Protein AF-A0A822DDL4-F1 (afdb_monomer_lite)

Foldseek 3Di:
DPPPQFDWDWDAAPVGDIATQDGDPVCNVVSVVVCVVCLVVLLVCLLLQNDDPPPDDDDDPVCVVVCVRNRVVSVVLSVDPRSNVVVCVVVVLSVLSPWDFPVVLVVVQVVVCVVPVPDDPCVVVVVVDDPVNVVVVVVSVVSDDADPPRTGGHPVSVVSD

pLDDT: mean 70.26, std 15.46, range [34.09, 91.69]

Secondary structure (DSSP, 8-state):
--------EEEE-TTS-EEEEESSHHHHHHHHHHHHHHHHHHHHHHHTTS----------HHHHHHHHHHSHHHHHHHH-HHHHHHHHHH-GGGGGGSPEEHHHHHHHHHHHHHH-TT--TTHHHHTTS-HHHHHHHHHHHHHSPPPPTTEE--HHHHTT-

Sequence (161 aa):
TCTTSNIVYAMTCPCGDYDYVDSTPETLANAMAYHREHGNRIIHEILTGGVLIQSLTLDSIEQKITIANKMRLYEHSGQCPAALRTFLDCNPQYWCFVPLRSDEASTDNVSYFNGNPNGDPELVCMMAMNAADIDRVATWLSFVPPPPDGYLFSYRQKRKQ

Structure (mmCIF, N/CA/C/O backbone):
data_AF-A0A822DDL4-F1
#
_entry.id   AF-A0A822DDL4-F1
#
loop_
_atom_site.group_PDB
_atom_site.id
_atom_site.type_symbol
_atom_site.label_atom_id
_atom_site.label_alt_id
_atom_site.label_comp_id
_atom_site.label_asym_id
_atom_site.label_entity_id
_atom_site.label_seq_id
_atom_site.pdbx_PDB_ins_code
_atom_site.Cartn_x
_atom_site.Cartn_y
_atom_site.Cartn_z
_atom_site.occupancy
_atom_site.B_iso_or_equiv
_atom_site.auth_seq_id
_atom_site.auth_comp_id
_atom_site.auth_asym_id
_atom_site.auth_atom_id
_atom_site.pdbx_PDB_model_num
ATOM 1 N N . THR A 1 1 ? -33.871 -4.179 31.801 1.00 43.66 1 THR A N 1
ATOM 2 C CA . THR A 1 1 ? -32.999 -3.442 30.863 1.00 43.66 1 THR A CA 1
ATOM 3 C C . THR A 1 1 ? -31.653 -4.132 30.852 1.00 43.66 1 THR A C 1
ATOM 5 O O . THR A 1 1 ? -31.067 -4.300 31.910 1.00 43.66 1 THR A O 1
ATOM 8 N N . CYS A 1 2 ? -31.216 -4.651 29.703 1.00 40.47 2 CYS A N 1
ATOM 9 C CA . CYS A 1 2 ? -29.904 -5.289 29.596 1.00 40.47 2 CYS A CA 1
ATOM 10 C C . CYS A 1 2 ? -28.852 -4.173 29.566 1.00 40.47 2 CYS A C 1
ATOM 12 O O . CYS A 1 2 ? -28.689 -3.500 28.554 1.00 40.47 2 CYS A O 1
ATOM 14 N N . THR A 1 3 ? -28.216 -3.904 30.703 1.00 48.06 3 THR A N 1
ATOM 15 C CA . THR A 1 3 ? -27.022 -3.061 30.779 1.00 48.06 3 THR A CA 1
ATOM 16 C C . THR A 1 3 ? -25.861 -3.865 30.208 1.00 48.06 3 THR A C 1
ATOM 18 O O . THR A 1 3 ? -25.204 -4.619 30.923 1.00 48.06 3 THR A O 1
ATOM 21 N N . THR A 1 4 ? -25.646 -3.778 28.897 1.00 54.22 4 THR A N 1
ATOM 22 C CA . THR A 1 4 ? -24.443 -4.304 28.241 1.00 54.22 4 THR A CA 1
ATOM 23 C C . THR A 1 4 ? -23.265 -3.400 28.588 1.00 54.22 4 THR A C 1
ATOM 25 O O . THR A 1 4 ? -22.861 -2.554 27.799 1.00 54.22 4 THR A O 1
ATOM 28 N N . SER A 1 5 ? -22.741 -3.551 29.804 1.00 54.00 5 SER A N 1
ATOM 29 C CA . SER A 1 5 ? -21.657 -2.726 30.351 1.00 54.00 5 SER A CA 1
ATOM 30 C C . SER A 1 5 ? -20.274 -3.038 29.764 1.00 54.00 5 SER A C 1
ATOM 32 O O . SER A 1 5 ? -19.308 -2.409 30.166 1.00 54.00 5 SER A O 1
ATOM 34 N N . ASN A 1 6 ? -20.163 -4.002 28.842 1.00 61.06 6 ASN A N 1
ATOM 35 C CA . ASN A 1 6 ? -18.884 -4.544 28.371 1.00 61.06 6 ASN A CA 1
ATOM 36 C C . ASN A 1 6 ? -18.888 -4.761 26.845 1.00 61.06 6 ASN A C 1
ATOM 38 O O . ASN A 1 6 ? -18.689 -5.882 26.376 1.00 61.06 6 ASN A O 1
ATOM 42 N N . ILE A 1 7 ? -19.182 -3.725 26.056 1.00 68.81 7 ILE A N 1
ATOM 43 C CA . ILE A 1 7 ? -19.022 -3.808 24.596 1.00 68.81 7 ILE A CA 1
ATOM 44 C C . ILE A 1 7 ? -17.556 -3.527 24.273 1.00 68.81 7 ILE A C 1
ATOM 46 O O . ILE A 1 7 ? -17.085 -2.411 24.457 1.00 68.81 7 ILE A O 1
ATOM 50 N N . VAL A 1 8 ? -16.842 -4.540 23.787 1.00 72.81 8 VAL A N 1
ATOM 51 C CA . VAL A 1 8 ? -15.478 -4.382 23.276 1.00 72.81 8 VAL A CA 1
ATOM 52 C C . VAL A 1 8 ? -15.551 -4.131 21.776 1.00 72.81 8 VAL A C 1
ATOM 54 O O . VAL A 1 8 ? -16.102 -4.940 21.030 1.00 72.81 8 VAL A O 1
ATOM 57 N N . TYR A 1 9 ? -14.987 -3.013 21.336 1.00 77.12 9 TYR A N 1
ATOM 58 C CA . TYR A 1 9 ? -14.835 -2.676 19.931 1.00 77.12 9 TYR A CA 1
ATOM 59 C C . TYR A 1 9 ? -13.471 -3.155 19.447 1.00 77.12 9 TYR A C 1
ATOM 61 O O . TYR A 1 9 ? -12.432 -2.775 19.992 1.00 77.12 9 TYR A O 1
ATOM 69 N N . ALA A 1 10 ? -13.482 -3.976 18.404 1.00 81.75 10 ALA A N 1
ATOM 70 C CA . ALA A 1 10 ? -12.288 -4.420 17.708 1.00 81.75 10 ALA A CA 1
ATOM 71 C C . ALA A 1 10 ? -12.375 -4.013 16.237 1.00 81.75 10 ALA A C 1
ATOM 73 O O . ALA A 1 10 ? -13.453 -4.030 15.639 1.00 81.75 10 ALA A O 1
ATOM 74 N N . MET A 1 11 ? -11.234 -3.659 15.658 1.00 82.94 11 MET A N 1
ATOM 75 C CA . MET A 1 11 ? -11.089 -3.570 14.212 1.00 82.94 11 MET A CA 1
ATOM 76 C C . MET A 1 11 ? -10.558 -4.888 13.687 1.00 82.94 11 MET A C 1
ATOM 78 O O . MET A 1 11 ? -9.756 -5.544 14.344 1.00 82.94 11 MET A O 1
ATOM 82 N N . THR A 1 12 ? -10.992 -5.249 12.488 1.00 85.88 12 THR A N 1
ATOM 83 C CA . THR A 1 12 ? -10.635 -6.514 11.854 1.00 85.88 12 THR A CA 1
ATOM 84 C C . THR A 1 12 ? -9.973 -6.260 10.511 1.00 85.88 12 THR A C 1
ATOM 86 O O . THR A 1 12 ? -10.483 -5.505 9.682 1.00 85.88 12 THR A O 1
ATOM 89 N N . CYS A 1 13 ? -8.863 -6.938 10.279 1.00 86.06 13 CYS A N 1
ATOM 90 C CA . CYS A 1 13 ? -8.266 -7.114 8.973 1.00 86.06 13 CYS A CA 1
ATOM 91 C C . CYS A 1 13 ? -9.134 -8.082 8.141 1.00 86.06 13 CYS A C 1
ATOM 93 O O . CYS A 1 13 ? -9.662 -9.049 8.694 1.00 86.06 13 CYS A O 1
ATOM 95 N N . PRO A 1 14 ? -9.255 -7.904 6.811 1.00 86.81 14 PRO A N 1
ATOM 96 C CA . PRO A 1 14 ? -9.962 -8.851 5.944 1.00 86.81 14 PRO A CA 1
ATOM 97 C C . PRO A 1 14 ? -9.473 -10.310 6.014 1.00 86.81 14 PRO A C 1
ATOM 99 O O . PRO A 1 14 ? -10.212 -11.207 5.622 1.00 86.81 14 PRO A O 1
ATOM 102 N N . CYS A 1 15 ? -8.253 -10.573 6.499 1.00 83.88 15 CYS A N 1
ATOM 103 C CA . CYS A 1 15 ? -7.760 -11.940 6.715 1.00 83.88 15 CYS A CA 1
ATOM 104 C C . CYS A 1 15 ? -8.264 -12.592 8.017 1.00 83.88 15 CYS A C 1
ATOM 106 O O . CYS A 1 15 ? -8.018 -13.778 8.224 1.00 83.88 15 CYS A O 1
ATOM 108 N N . GLY A 1 16 ? -8.950 -11.841 8.885 1.00 85.62 16 GLY A N 1
ATOM 109 C CA . GLY A 1 16 ? -9.466 -12.308 10.172 1.00 85.62 16 GLY A CA 1
ATOM 110 C C . GLY A 1 16 ? -8.649 -11.885 11.396 1.00 85.62 16 GLY A C 1
ATOM 111 O O . GLY A 1 16 ? -9.144 -12.050 12.510 1.00 85.62 16 GLY A O 1
ATOM 112 N N . ASP A 1 17 ? -7.451 -11.311 11.221 1.00 84.69 17 ASP A N 1
ATOM 113 C CA . ASP A 1 17 ? -6.704 -10.705 12.334 1.00 84.69 17 ASP A CA 1
ATOM 114 C C . ASP A 1 17 ? -7.455 -9.491 12.881 1.00 84.69 17 ASP A C 1
ATOM 116 O O . ASP A 1 17 ? -8.192 -8.821 12.154 1.00 84.69 17 ASP A O 1
ATOM 120 N N . TYR A 1 18 ? -7.284 -9.191 14.161 1.00 84.62 18 TYR A N 1
ATOM 121 C CA . TYR A 1 18 ? -8.012 -8.105 14.798 1.00 84.62 18 TYR A CA 1
ATOM 122 C C . TYR A 1 18 ? -7.176 -7.415 15.866 1.00 84.62 18 TYR A C 1
ATOM 124 O O . TYR A 1 18 ? -6.236 -7.986 16.415 1.00 84.62 18 TYR A O 1
ATOM 132 N N . ASP A 1 19 ? -7.546 -6.176 16.166 1.00 81.00 19 ASP A N 1
ATOM 133 C CA . ASP A 1 19 ? -6.935 -5.396 17.234 1.00 81.00 19 ASP A CA 1
ATOM 134 C C . ASP A 1 19 ? -8.018 -4.689 18.042 1.00 81.00 19 ASP A C 1
ATOM 136 O O . ASP A 1 19 ? -9.031 -4.222 17.503 1.00 81.00 19 ASP A O 1
ATOM 140 N N . TYR A 1 20 ? -7.828 -4.674 19.356 1.00 79.00 20 TYR A N 1
ATOM 141 C CA . TYR A 1 20 ? -8.799 -4.114 20.283 1.00 79.00 20 TYR A CA 1
ATOM 142 C C . TYR A 1 20 ? -8.639 -2.597 20.318 1.00 79.00 20 TYR A C 1
ATOM 144 O O . TYR A 1 20 ? -7.589 -2.071 20.677 1.00 79.00 20 TYR A O 1
ATOM 152 N N . VAL A 1 21 ? -9.706 -1.886 19.967 1.00 73.69 21 VAL A N 1
ATOM 153 C CA . VAL A 1 21 ? -9.680 -0.428 19.824 1.00 73.69 21 VAL A CA 1
ATOM 154 C C . VAL A 1 21 ? -10.092 0.246 21.120 1.00 73.69 21 VAL A C 1
ATOM 156 O O . VAL A 1 21 ? -9.373 1.108 21.639 1.00 73.69 21 VAL A O 1
ATOM 159 N N . ASP A 1 22 ? -11.254 -0.151 21.644 1.00 73.12 22 ASP A N 1
ATOM 160 C CA . ASP A 1 22 ? -11.797 0.431 22.863 1.00 73.12 22 ASP A CA 1
ATOM 161 C C . ASP A 1 22 ? -12.906 -0.413 23.509 1.00 73.12 22 ASP A C 1
ATOM 163 O O . ASP A 1 22 ? -13.374 -1.400 22.946 1.00 73.12 22 ASP A O 1
ATOM 167 N N . SER A 1 23 ? -13.334 -0.017 24.705 1.00 68.12 23 SER A N 1
ATOM 168 C CA . SER A 1 23 ? -14.362 -0.697 25.507 1.00 68.12 23 SER A CA 1
ATOM 169 C C . SER A 1 23 ? -15.552 0.195 25.875 1.00 68.12 23 SER A C 1
ATOM 171 O O . SER A 1 23 ? -16.516 -0.283 26.473 1.00 68.12 23 SER A O 1
ATOM 173 N N . THR A 1 24 ? -15.523 1.483 25.502 1.00 69.31 24 THR A N 1
ATOM 174 C CA . THR A 1 24 ? -16.657 2.395 25.709 1.00 69.31 24 THR A CA 1
ATOM 175 C C . THR A 1 24 ? -17.021 3.159 24.429 1.00 69.31 24 THR A C 1
ATOM 177 O O . THR A 1 24 ? -16.135 3.490 23.638 1.00 69.31 24 THR A O 1
ATOM 180 N N . PRO A 1 25 ? -18.313 3.464 24.190 1.00 65.25 25 PRO A N 1
ATOM 181 C CA . PRO A 1 25 ? -18.733 4.258 23.031 1.00 65.25 25 PRO A CA 1
ATOM 182 C C . PRO A 1 25 ? -18.136 5.675 23.006 1.00 65.25 25 PRO A C 1
ATOM 184 O O . PRO A 1 25 ? -17.896 6.224 21.934 1.00 65.25 25 PRO A O 1
ATOM 187 N N . GLU A 1 26 ? -17.897 6.263 24.181 1.00 64.88 26 GLU A N 1
ATOM 188 C CA . GLU A 1 26 ? -17.399 7.636 24.340 1.00 64.88 26 GLU A CA 1
ATOM 189 C C . GLU A 1 26 ? -15.936 7.767 23.895 1.00 64.88 26 GLU A C 1
ATOM 191 O O . GLU A 1 26 ? -15.552 8.756 23.272 1.00 64.88 26 GLU A O 1
ATOM 196 N N . THR A 1 27 ? -15.125 6.740 24.148 1.00 68.88 27 THR A N 1
ATOM 197 C CA . THR A 1 27 ? -13.710 6.701 23.758 1.00 68.88 27 THR A CA 1
ATOM 198 C C . THR A 1 27 ? -13.498 6.158 22.340 1.00 68.88 27 THR A C 1
ATOM 200 O O . THR A 1 27 ? -12.528 6.538 21.679 1.00 68.88 27 THR A O 1
ATOM 203 N N . LEU A 1 28 ? -14.456 5.385 21.808 1.00 76.12 28 LEU A N 1
ATOM 204 C CA . LEU A 1 28 ? -14.421 4.849 20.443 1.00 76.12 28 LEU A CA 1
ATOM 205 C C . LEU A 1 28 ? -14.310 5.940 19.373 1.00 76.12 28 LEU A C 1
ATOM 207 O O . LEU A 1 28 ? -13.546 5.784 18.424 1.00 76.12 28 LEU A O 1
ATOM 211 N N . ALA A 1 29 ? -15.056 7.041 19.498 1.00 76.81 29 ALA A N 1
ATOM 212 C CA . ALA A 1 29 ? -15.024 8.112 18.499 1.00 76.81 29 ALA A CA 1
ATOM 213 C C . ALA A 1 29 ? -13.622 8.733 18.377 1.00 76.81 29 ALA A C 1
ATOM 215 O O . ALA A 1 29 ? -13.122 8.928 17.267 1.00 76.81 29 ALA A O 1
ATOM 216 N N . ASN A 1 30 ? -12.965 8.963 19.517 1.00 75.31 30 ASN A N 1
ATOM 217 C CA . ASN A 1 30 ? -11.605 9.493 19.574 1.00 75.31 30 ASN A CA 1
ATOM 218 C C . ASN A 1 30 ? -10.591 8.482 19.027 1.00 75.31 30 ASN A C 1
ATOM 220 O O . ASN A 1 30 ? -9.727 8.849 18.233 1.00 75.31 30 ASN A O 1
ATOM 224 N N . ALA A 1 31 ? -10.730 7.202 19.387 1.00 76.94 31 ALA A N 1
ATOM 225 C CA . ALA A 1 31 ? -9.883 6.142 18.850 1.00 76.94 31 ALA A CA 1
ATOM 226 C C . ALA A 1 31 ? -10.031 6.026 17.322 1.00 76.94 31 ALA A C 1
ATOM 228 O O . ALA A 1 31 ? -9.038 5.983 16.600 1.00 76.94 31 ALA A O 1
ATOM 229 N N . MET A 1 32 ? -11.257 6.068 16.796 1.00 79.44 32 MET A N 1
ATOM 230 C CA . MET A 1 32 ? -11.501 6.004 15.354 1.00 79.44 32 MET A CA 1
ATOM 231 C C . MET A 1 32 ? -10.972 7.224 14.598 1.00 79.44 32 MET A C 1
ATOM 233 O O . MET A 1 32 ? -10.473 7.068 13.482 1.00 79.44 32 MET A O 1
ATOM 237 N N . ALA A 1 33 ? -11.072 8.425 15.173 1.00 78.50 33 ALA A N 1
ATOM 238 C CA . ALA A 1 33 ? -10.468 9.622 14.592 1.00 78.50 33 ALA A CA 1
ATOM 239 C C . ALA A 1 33 ? -8.943 9.465 14.485 1.00 78.50 33 ALA A C 1
ATOM 241 O O . ALA A 1 33 ? -8.385 9.666 13.407 1.00 78.50 33 ALA A O 1
ATOM 242 N N . TYR A 1 34 ? -8.307 8.979 15.555 1.00 77.56 34 TYR A N 1
ATOM 243 C CA . TYR A 1 34 ? -6.877 8.681 15.591 1.00 77.56 34 TYR A CA 1
ATOM 244 C C . TYR A 1 34 ? -6.466 7.659 14.512 1.00 77.56 34 TYR A C 1
ATOM 246 O O . TYR A 1 34 ? -5.538 7.887 13.735 1.00 77.56 34 TYR A O 1
ATOM 254 N N . HIS A 1 35 ? -7.198 6.548 14.390 1.00 79.62 35 HIS A N 1
ATOM 255 C CA . HIS A 1 35 ? -6.928 5.535 13.365 1.00 79.62 35 HIS A CA 1
ATOM 256 C C . HIS A 1 35 ? -7.068 6.066 11.936 1.00 79.62 35 HIS A C 1
ATOM 258 O O . HIS A 1 35 ? -6.276 5.698 11.070 1.00 79.62 35 HIS A O 1
ATOM 264 N N . ARG A 1 36 ? -8.046 6.941 11.674 1.00 78.38 36 ARG A N 1
ATOM 265 C CA . ARG A 1 36 ? -8.216 7.564 10.352 1.00 78.38 36 ARG A CA 1
ATOM 266 C C . ARG A 1 36 ? -7.059 8.490 10.000 1.00 78.38 36 ARG A C 1
ATOM 268 O O . ARG A 1 36 ? -6.649 8.516 8.844 1.00 78.38 36 ARG A O 1
ATOM 275 N N . GLU A 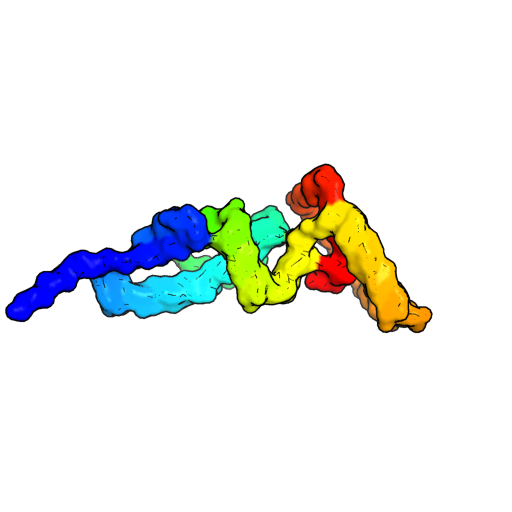1 37 ? -6.537 9.220 10.979 1.00 75.56 37 GLU A N 1
ATOM 276 C CA . GLU A 1 37 ? -5.415 10.137 10.779 1.00 75.56 37 GLU A CA 1
ATOM 277 C C . GLU A 1 37 ? -4.099 9.391 10.519 1.00 75.56 37 GLU A C 1
ATOM 279 O O . GLU A 1 37 ? -3.307 9.793 9.666 1.00 75.56 37 GLU A O 1
ATOM 284 N N . HIS A 1 38 ? -3.871 8.268 11.206 1.00 76.50 38 HIS A N 1
ATOM 285 C CA . HIS A 1 38 ? -2.570 7.594 11.182 1.00 76.50 38 HIS A CA 1
ATOM 286 C C . HIS A 1 38 ? -2.515 6.301 10.358 1.00 76.50 38 HIS A C 1
ATOM 288 O O . HIS A 1 38 ? -1.431 5.914 9.924 1.00 76.50 38 HIS A O 1
ATOM 294 N N . GLY A 1 39 ? -3.643 5.637 10.099 1.00 78.06 39 GLY A N 1
ATOM 295 C CA . GLY A 1 39 ? -3.676 4.338 9.417 1.00 78.06 39 GLY A CA 1
ATOM 296 C C . GLY A 1 39 ? -3.136 4.390 7.987 1.00 78.06 39 GLY A C 1
ATOM 297 O O . GLY A 1 39 ? -2.283 3.585 7.614 1.00 78.06 39 GLY A O 1
ATOM 298 N N . ASN A 1 40 ? -3.559 5.392 7.209 1.00 77.12 40 ASN A N 1
ATOM 299 C CA . ASN A 1 40 ? -3.066 5.588 5.842 1.00 77.12 40 ASN A CA 1
ATOM 300 C C . ASN A 1 40 ? -1.571 5.924 5.815 1.00 77.12 40 ASN A C 1
ATOM 302 O O . ASN A 1 40 ? -0.871 5.475 4.911 1.00 77.12 40 ASN A O 1
ATOM 306 N N . ARG A 1 41 ? -1.078 6.675 6.812 1.00 78.94 41 ARG A N 1
ATOM 307 C CA . ARG A 1 41 ? 0.348 7.003 6.935 1.00 78.94 41 ARG A CA 1
ATOM 308 C C . ARG A 1 41 ? 1.183 5.737 7.115 1.00 78.94 41 ARG A C 1
ATOM 310 O O . ARG A 1 41 ? 2.151 5.568 6.391 1.00 78.94 41 ARG A O 1
ATOM 317 N N . ILE A 1 42 ? 0.777 4.833 8.008 1.00 79.00 42 ILE A N 1
ATOM 318 C CA . ILE A 1 42 ? 1.507 3.579 8.265 1.00 79.00 42 ILE A CA 1
ATOM 319 C C . ILE A 1 42 ? 1.550 2.700 7.012 1.00 79.00 42 ILE A C 1
ATOM 321 O O . ILE A 1 42 ? 2.613 2.215 6.636 1.00 79.00 42 ILE A O 1
ATOM 325 N N . ILE A 1 43 ? 0.415 2.515 6.328 1.00 78.50 43 ILE A N 1
ATOM 326 C CA . ILE A 1 43 ? 0.387 1.705 5.099 1.00 78.50 43 ILE A CA 1
ATOM 327 C C . ILE A 1 43 ? 1.233 2.363 4.001 1.00 78.50 43 ILE A C 1
ATOM 329 O O . ILE A 1 43 ? 1.968 1.671 3.301 1.00 78.50 43 ILE A O 1
ATOM 333 N N . HIS A 1 44 ? 1.182 3.692 3.873 1.00 76.81 44 HIS A N 1
ATOM 334 C CA . HIS A 1 44 ? 2.030 4.422 2.936 1.00 76.81 44 HIS A CA 1
ATOM 335 C C . HIS A 1 44 ? 3.521 4.238 3.239 1.00 76.81 44 HIS A C 1
ATOM 337 O O . HIS A 1 44 ? 4.278 3.927 2.327 1.00 76.81 44 HIS A O 1
ATOM 343 N N . GLU A 1 45 ? 3.930 4.378 4.501 1.00 75.69 45 GLU A N 1
ATOM 344 C CA . GLU A 1 45 ? 5.311 4.153 4.942 1.00 75.69 45 GLU A CA 1
ATOM 345 C C . GLU A 1 45 ? 5.776 2.726 4.626 1.00 75.69 45 GLU A C 1
ATOM 347 O O . GLU A 1 45 ? 6.894 2.533 4.161 1.00 75.69 45 GLU A O 1
ATOM 352 N N . ILE A 1 46 ? 4.918 1.718 4.808 1.00 77.12 46 ILE A N 1
ATOM 353 C CA . ILE A 1 46 ? 5.240 0.330 4.446 1.00 77.12 46 ILE A CA 1
ATOM 354 C C . ILE A 1 46 ? 5.429 0.191 2.930 1.00 77.12 46 ILE A C 1
ATOM 356 O O . ILE A 1 46 ? 6.414 -0.401 2.488 1.00 77.12 46 ILE A O 1
ATOM 360 N N . LEU A 1 47 ? 4.530 0.773 2.130 1.00 75.00 47 LEU A N 1
ATOM 361 C CA . LEU A 1 47 ? 4.614 0.744 0.666 1.00 75.00 47 LEU A CA 1
ATOM 362 C C . LEU A 1 47 ? 5.853 1.471 0.119 1.00 75.00 47 LEU A C 1
ATOM 364 O O . LEU A 1 47 ? 6.330 1.123 -0.957 1.00 75.00 47 LEU A O 1
ATOM 368 N N . THR A 1 48 ? 6.390 2.453 0.847 1.00 71.69 48 THR A N 1
ATOM 369 C CA . THR A 1 48 ? 7.594 3.208 0.461 1.00 71.69 48 THR A CA 1
ATOM 370 C C . THR A 1 48 ? 8.889 2.682 1.090 1.00 71.69 48 THR A C 1
ATOM 372 O O . THR A 1 48 ? 9.941 3.301 0.927 1.00 71.69 48 THR A O 1
ATOM 375 N N . GLY A 1 49 ? 8.854 1.533 1.778 1.00 65.00 49 GLY A N 1
ATOM 376 C CA . GLY A 1 49 ? 10.052 0.895 2.337 1.00 65.00 49 GLY A CA 1
ATOM 377 C C . GLY A 1 49 ? 10.494 1.427 3.706 1.00 65.00 49 GLY A C 1
ATOM 378 O O . GLY A 1 49 ? 11.671 1.341 4.046 1.00 65.00 49 GLY A O 1
ATOM 379 N N . GLY A 1 50 ? 9.574 1.967 4.509 1.00 58.88 50 GLY A N 1
ATOM 380 C CA . GLY A 1 50 ? 9.803 2.326 5.913 1.00 58.88 50 GLY A CA 1
ATOM 381 C C . GLY A 1 50 ? 10.464 3.687 6.145 1.00 58.88 50 GLY A C 1
ATOM 382 O O . GLY A 1 50 ? 10.951 3.954 7.245 1.00 58.88 50 GLY A O 1
ATOM 383 N N . VAL A 1 51 ? 10.496 4.569 5.143 1.00 48.72 51 VAL A N 1
ATOM 384 C CA . VAL A 1 51 ? 11.031 5.923 5.320 1.00 48.72 51 VAL A CA 1
ATOM 385 C C . VAL A 1 51 ? 9.954 6.809 5.940 1.00 48.72 51 VAL A C 1
ATOM 387 O O . VAL A 1 51 ? 8.983 7.179 5.285 1.00 48.72 51 VAL A O 1
ATOM 390 N N . LEU A 1 52 ? 10.158 7.172 7.210 1.00 45.59 52 LEU A N 1
ATOM 391 C CA . LEU A 1 52 ? 9.432 8.242 7.894 1.00 45.59 52 LEU A CA 1
ATOM 392 C C . LEU A 1 52 ? 9.413 9.486 6.997 1.00 45.59 52 LEU A C 1
ATOM 394 O O . LEU A 1 52 ? 10.426 10.183 6.877 1.00 45.59 52 LEU A O 1
ATOM 398 N N . ILE A 1 53 ? 8.252 9.829 6.434 1.00 42.25 53 ILE A N 1
ATOM 399 C CA . ILE A 1 53 ? 7.987 11.233 6.135 1.00 42.25 53 ILE A CA 1
ATOM 400 C C . ILE A 1 53 ? 8.014 11.904 7.506 1.00 42.25 53 ILE A C 1
ATOM 402 O O . ILE A 1 53 ? 7.105 11.718 8.311 1.00 42.25 53 ILE A O 1
ATOM 406 N N . GLN A 1 54 ? 9.105 12.609 7.812 1.00 36.88 54 GLN A N 1
ATOM 407 C CA . GLN A 1 54 ? 9.239 13.427 9.013 1.00 36.88 54 GLN A CA 1
ATOM 408 C C . GLN A 1 54 ? 8.161 14.522 8.998 1.00 36.88 54 GLN A C 1
ATOM 410 O O . GLN A 1 54 ? 8.433 15.680 8.700 1.00 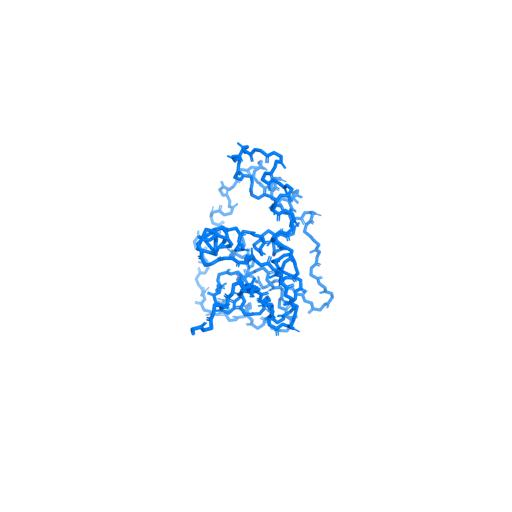36.88 54 GLN A O 1
ATOM 415 N N . SER A 1 55 ? 6.928 14.186 9.374 1.00 35.38 55 SER A N 1
ATOM 416 C CA . SER A 1 55 ? 6.035 15.143 10.010 1.00 35.38 55 SER A CA 1
ATOM 417 C C . SER A 1 55 ? 6.435 15.181 11.481 1.00 35.38 55 SER A C 1
ATOM 419 O O . SER A 1 55 ? 5.909 14.458 12.329 1.00 35.38 55 SER A O 1
ATOM 421 N N . LEU A 1 56 ? 7.469 15.976 11.749 1.00 36.88 56 LEU A N 1
ATOM 422 C CA . LEU A 1 56 ? 7.834 16.437 13.077 1.00 36.88 56 LEU A CA 1
ATOM 423 C C . LEU A 1 56 ? 6.628 17.134 13.711 1.00 36.88 56 LEU A C 1
ATOM 425 O O . LEU A 1 56 ? 6.391 18.309 13.461 1.00 36.88 56 LEU A O 1
ATOM 429 N N . THR A 1 57 ? 5.947 16.436 14.606 1.00 34.09 57 THR A N 1
ATOM 430 C CA . THR A 1 57 ? 5.547 17.030 15.879 1.00 34.09 57 THR A CA 1
ATOM 431 C C . THR A 1 57 ? 5.896 16.031 16.968 1.00 34.09 57 THR A C 1
ATOM 433 O O . THR A 1 57 ? 5.283 14.975 17.108 1.00 34.09 57 THR A O 1
ATOM 436 N N . LEU A 1 58 ? 6.982 16.356 17.674 1.00 43.38 58 LEU A N 1
ATOM 437 C CA . LEU A 1 58 ? 7.256 15.873 19.018 1.00 43.38 58 LEU A CA 1
ATOM 438 C C . LEU A 1 58 ? 6.013 16.142 19.860 1.00 43.38 58 LEU A C 1
ATOM 440 O O . LEU A 1 58 ? 5.759 17.301 20.143 1.00 43.38 58 LEU A O 1
ATOM 444 N N . ASP A 1 59 ? 5.302 15.100 20.276 1.00 38.81 59 ASP A N 1
ATOM 445 C CA . ASP A 1 59 ? 4.634 15.107 21.571 1.00 38.81 59 ASP A CA 1
ATOM 446 C C . ASP A 1 59 ? 4.557 13.684 22.151 1.00 38.81 59 ASP A C 1
ATOM 448 O O . ASP A 1 59 ? 4.105 12.733 21.527 1.00 38.81 59 ASP A O 1
ATOM 452 N N . SER A 1 60 ? 5.140 13.586 23.346 1.00 43.06 60 SER A N 1
ATOM 453 C CA . SER A 1 60 ? 5.172 12.521 24.357 1.00 43.06 60 SER A CA 1
ATOM 454 C C . SER A 1 60 ? 5.532 11.063 23.980 1.00 43.06 60 SER A C 1
ATOM 456 O O . SER A 1 60 ? 4.941 10.361 23.163 1.00 43.06 60 SER A O 1
ATOM 458 N N . ILE A 1 61 ? 6.509 10.537 24.721 1.00 44.81 61 ILE A N 1
ATOM 459 C CA . ILE A 1 61 ? 6.871 9.111 24.785 1.00 44.81 61 ILE A CA 1
ATOM 460 C C . ILE A 1 61 ? 5.668 8.243 25.229 1.00 44.81 61 ILE A C 1
ATOM 462 O O . ILE A 1 61 ? 5.580 7.076 24.853 1.00 44.81 61 ILE A O 1
ATOM 466 N N . GLU A 1 62 ? 4.698 8.818 25.946 1.00 41.41 62 GLU A N 1
ATOM 467 C CA . GLU A 1 62 ? 3.435 8.164 26.318 1.00 41.41 62 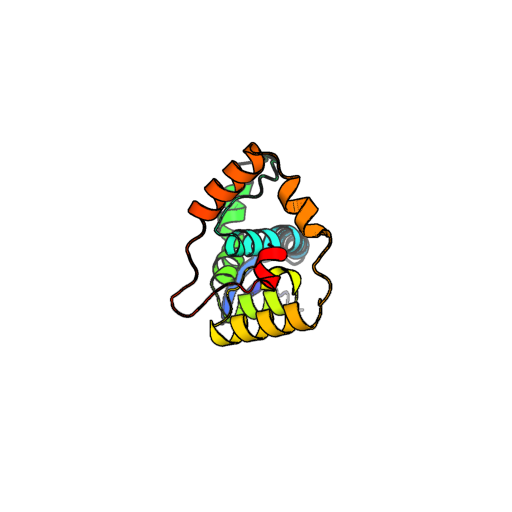GLU A CA 1
ATOM 468 C C . GLU A 1 62 ? 2.483 7.969 25.130 1.00 41.41 62 GLU A C 1
ATOM 470 O O . GLU A 1 62 ? 1.842 6.917 25.034 1.00 41.41 62 GLU A O 1
ATOM 475 N N . GLN A 1 63 ? 2.441 8.909 24.176 1.00 45.12 63 GLN A N 1
ATOM 476 C CA . GLN A 1 63 ? 1.786 8.674 22.891 1.00 45.12 63 GLN A CA 1
ATOM 477 C C . GLN A 1 63 ? 2.480 7.515 22.180 1.00 45.12 63 GLN A C 1
ATOM 479 O O . GLN A 1 63 ? 1.81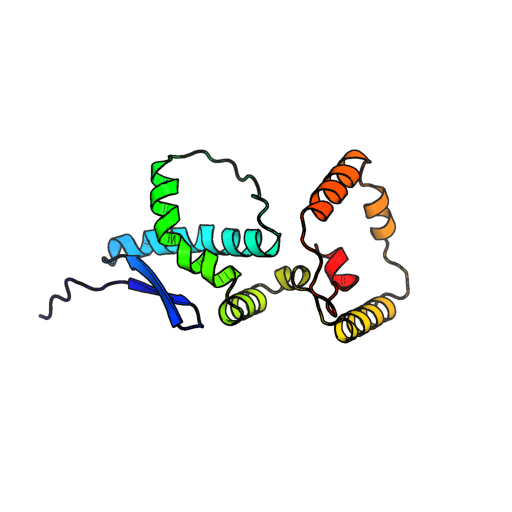5 6.544 21.858 1.00 45.12 63 GLN A O 1
ATOM 484 N N . LYS A 1 64 ? 3.812 7.506 22.044 1.00 44.44 64 LYS A N 1
ATOM 485 C CA . LYS A 1 64 ? 4.529 6.395 21.379 1.00 44.44 64 LYS A CA 1
ATOM 486 C C . LYS A 1 64 ? 4.224 5.006 21.961 1.00 44.44 64 LYS A C 1
ATOM 488 O O . LYS A 1 64 ? 4.066 4.064 21.191 1.00 44.44 64 LYS A O 1
ATOM 493 N N . ILE A 1 65 ? 4.096 4.870 23.283 1.00 45.44 65 ILE A N 1
ATOM 494 C CA . ILE A 1 65 ? 3.782 3.584 23.939 1.00 45.44 65 ILE A CA 1
ATOM 495 C C . ILE A 1 65 ? 2.300 3.199 23.763 1.00 45.44 65 ILE A C 1
ATOM 497 O O . ILE A 1 65 ? 1.986 2.027 23.559 1.00 45.44 65 ILE A O 1
ATOM 501 N N . THR A 1 66 ? 1.384 4.172 23.771 1.00 44.84 66 THR A N 1
ATOM 502 C CA . THR A 1 66 ? -0.054 3.934 23.526 1.00 44.84 66 THR A CA 1
ATOM 503 C C . THR A 1 66 ? -0.337 3.631 22.045 1.00 44.84 66 THR A C 1
ATOM 505 O O . THR A 1 66 ? -1.176 2.791 21.722 1.00 44.84 66 THR A O 1
ATOM 508 N N . ILE A 1 67 ? 0.418 4.263 21.144 1.00 50.44 67 ILE A N 1
ATOM 509 C CA . ILE A 1 67 ? 0.393 4.089 19.685 1.00 50.44 67 ILE A CA 1
ATOM 510 C C . ILE A 1 67 ? 0.936 2.715 19.287 1.00 50.44 67 ILE A C 1
ATOM 512 O O . ILE A 1 67 ? 0.343 2.054 18.436 1.00 50.44 67 ILE A O 1
ATOM 516 N N . ALA A 1 68 ? 2.005 2.253 19.946 1.00 48.91 68 ALA A N 1
ATOM 517 C CA . ALA A 1 68 ? 2.629 0.959 19.669 1.00 48.91 68 ALA A CA 1
ATOM 518 C C . ALA A 1 68 ? 1.690 -0.240 19.892 1.00 48.91 68 ALA A C 1
ATOM 520 O O . ALA A 1 68 ? 1.849 -1.266 19.238 1.00 48.91 68 ALA A O 1
ATOM 521 N N . ASN A 1 69 ? 0.694 -0.123 20.780 1.00 55.12 69 ASN A N 1
ATOM 522 C CA . ASN A 1 69 ? -0.263 -1.207 21.022 1.00 55.12 69 ASN A CA 1
ATOM 523 C C . ASN A 1 69 ? -1.572 -1.075 20.241 1.00 55.12 69 ASN A C 1
ATOM 525 O O . ASN A 1 69 ? -2.213 -2.093 20.032 1.00 55.12 69 ASN A O 1
ATOM 529 N N . LYS A 1 70 ? -1.960 0.130 19.801 1.00 63.28 70 LYS A N 1
ATOM 530 C CA . LYS A 1 70 ? -3.235 0.348 19.099 1.00 63.28 70 LYS A CA 1
ATOM 531 C C . LYS A 1 70 ? -3.120 0.349 17.576 1.00 63.28 70 LYS A C 1
ATOM 533 O O . LYS A 1 70 ? -4.139 0.316 16.915 1.00 63.28 70 LYS A O 1
ATOM 538 N N . MET A 1 71 ? -1.928 0.415 16.981 1.00 74.06 71 MET A N 1
ATOM 539 C CA . MET A 1 71 ? -1.781 0.463 15.512 1.00 74.06 71 MET A CA 1
ATOM 540 C C . MET A 1 71 ? -1.248 -0.838 14.899 1.00 74.06 71 MET A C 1
ATOM 542 O O . MET A 1 71 ? -0.965 -0.877 13.700 1.00 74.06 71 MET A O 1
ATOM 546 N N . ARG A 1 72 ? -1.153 -1.920 15.683 1.00 74.88 72 ARG A N 1
ATOM 547 C CA . ARG A 1 72 ? -0.555 -3.192 15.243 1.00 74.88 72 ARG A CA 1
ATOM 548 C C . ARG A 1 72 ? -1.337 -3.818 14.093 1.00 74.88 72 ARG A C 1
ATOM 550 O O . ARG A 1 72 ? -0.742 -4.416 13.200 1.00 74.88 72 ARG A O 1
ATOM 557 N N . LEU A 1 73 ? -2.655 -3.605 14.048 1.00 82.00 73 LEU A N 1
ATOM 558 C CA . LEU A 1 73 ? -3.466 -4.037 12.908 1.00 82.00 73 LEU A CA 1
ATOM 559 C C . LEU A 1 73 ? -3.044 -3.385 11.589 1.00 82.00 73 LEU A C 1
ATOM 561 O O . LEU A 1 73 ? -3.165 -4.021 10.548 1.00 82.00 73 LEU A O 1
ATOM 565 N N . TYR A 1 74 ? -2.570 -2.136 11.601 1.00 79.31 74 TYR A N 1
ATOM 566 C CA . TYR A 1 74 ? -2.125 -1.439 10.390 1.00 79.31 74 TYR A CA 1
ATOM 567 C C . TYR A 1 74 ? -0.730 -1.887 9.955 1.00 79.31 74 TYR A C 1
ATOM 569 O O . TYR A 1 74 ? -0.499 -2.039 8.757 1.00 79.31 74 TYR A O 1
ATOM 577 N N . GLU A 1 75 ? 0.157 -2.180 10.908 1.00 77.75 75 GLU A N 1
ATOM 578 C CA . GLU A 1 75 ? 1.442 -2.837 10.630 1.00 77.75 75 GLU A CA 1
ATOM 579 C C . GLU A 1 75 ? 1.218 -4.200 9.963 1.00 77.75 75 GLU A C 1
ATOM 581 O O . GLU A 1 75 ? 1.791 -4.486 8.912 1.00 77.75 75 GLU A O 1
ATOM 586 N N . HIS A 1 76 ? 0.303 -5.000 10.523 1.00 83.06 76 HIS A N 1
ATOM 587 C CA . HIS A 1 76 ? -0.153 -6.243 9.910 1.00 83.06 76 HIS A CA 1
ATOM 588 C C . HIS A 1 76 ? -0.779 -5.991 8.531 1.00 83.06 76 HIS A C 1
ATOM 590 O O . HIS A 1 76 ? -0.444 -6.664 7.561 1.00 83.06 76 HIS A O 1
ATOM 596 N N . SER A 1 77 ? -1.694 -5.024 8.419 1.00 83.56 77 SER A N 1
ATOM 597 C CA . SER A 1 77 ? -2.448 -4.767 7.185 1.00 83.56 77 SER A CA 1
ATOM 598 C C . SER A 1 77 ? -1.543 -4.361 6.025 1.00 83.56 77 SER A C 1
ATOM 600 O O . SER A 1 77 ? -1.814 -4.750 4.893 1.00 83.56 77 SER A O 1
ATOM 602 N N . GLY A 1 78 ? -0.446 -3.646 6.294 1.00 79.56 78 GLY A N 1
ATOM 603 C CA . GLY A 1 78 ? 0.561 -3.332 5.280 1.00 79.56 78 GLY A CA 1
ATOM 604 C C . GLY A 1 78 ? 1.319 -4.558 4.756 1.00 79.56 78 GLY A C 1
ATOM 605 O O . GLY A 1 78 ? 1.861 -4.512 3.657 1.00 79.56 78 GLY A O 1
ATOM 606 N N . GLN A 1 79 ? 1.320 -5.666 5.500 1.00 79.75 79 GLN A N 1
ATOM 607 C CA . GLN A 1 79 ? 1.932 -6.944 5.110 1.00 79.75 79 GLN A CA 1
ATOM 608 C C . GLN A 1 79 ? 0.894 -7.989 4.667 1.00 79.75 79 GLN A C 1
ATOM 610 O O . GLN A 1 79 ? 1.249 -9.027 4.110 1.00 79.75 79 GLN A O 1
ATOM 615 N N . CYS A 1 80 ? -0.394 -7.733 4.899 1.00 82.94 80 CYS A N 1
ATOM 616 C CA . CYS A 1 80 ? -1.483 -8.648 4.589 1.00 82.94 80 CYS A CA 1
ATOM 617 C C . CYS A 1 80 ? -1.972 -8.449 3.148 1.00 82.94 80 CYS A C 1
ATOM 619 O O . CYS A 1 80 ? -2.545 -7.401 2.846 1.00 82.94 80 CYS A O 1
ATOM 621 N N . PRO A 1 81 ? -1.871 -9.458 2.259 1.00 85.25 81 PRO A N 1
ATOM 622 C CA . PRO A 1 81 ? -2.283 -9.308 0.863 1.00 85.25 81 PRO A CA 1
ATOM 623 C C . PRO A 1 81 ? -3.755 -8.902 0.687 1.00 85.25 81 PRO A C 1
ATOM 625 O O . PRO A 1 81 ? -4.074 -8.097 -0.185 1.00 85.25 81 PRO A O 1
ATOM 628 N N . ALA A 1 82 ? -4.660 -9.430 1.520 1.00 86.44 82 ALA A N 1
ATOM 629 C CA . ALA A 1 82 ? -6.091 -9.123 1.443 1.00 86.44 82 ALA A CA 1
ATOM 630 C C . ALA A 1 82 ? -6.399 -7.671 1.852 1.00 86.44 82 ALA A C 1
ATOM 632 O O . ALA A 1 82 ? -7.175 -6.979 1.185 1.00 86.44 82 ALA A O 1
ATOM 633 N N . ALA A 1 83 ? -5.767 -7.199 2.929 1.00 85.94 83 ALA A N 1
ATOM 634 C CA . ALA A 1 83 ? -5.910 -5.823 3.389 1.00 85.94 83 ALA A CA 1
ATOM 635 C C . ALA A 1 83 ? -5.253 -4.841 2.420 1.00 85.94 83 ALA A C 1
ATOM 637 O O . ALA A 1 83 ? -5.874 -3.850 2.044 1.00 85.94 83 ALA A O 1
ATOM 638 N N . LEU A 1 84 ? -4.037 -5.149 1.963 1.00 84.25 84 LEU A N 1
ATOM 639 C CA . LEU A 1 84 ? -3.286 -4.303 1.047 1.00 84.25 84 LEU A CA 1
ATOM 640 C C . LEU A 1 84 ? -4.017 -4.141 -0.285 1.00 84.25 84 LEU A C 1
ATOM 642 O O . LEU A 1 84 ? -4.148 -3.027 -0.778 1.00 84.25 84 LEU A O 1
ATOM 646 N N . ARG A 1 85 ? -4.586 -5.224 -0.826 1.00 86.75 85 ARG A N 1
ATOM 647 C CA . ARG A 1 85 ? -5.429 -5.154 -2.024 1.00 86.75 85 ARG A CA 1
ATOM 648 C C . ARG A 1 85 ? -6.624 -4.224 -1.825 1.00 86.75 85 ARG A C 1
ATOM 650 O O . ARG A 1 85 ? -6.834 -3.331 -2.635 1.00 86.75 85 ARG A O 1
ATOM 657 N N . THR A 1 86 ? -7.346 -4.379 -0.716 1.00 86.75 86 THR A N 1
ATOM 658 C CA . THR A 1 86 ? -8.489 -3.512 -0.383 1.00 86.75 86 THR A CA 1
ATOM 659 C C . THR A 1 86 ? -8.062 -2.046 -0.257 1.00 86.75 86 THR A C 1
ATOM 661 O O . THR A 1 86 ? -8.736 -1.149 -0.759 1.00 86.75 86 THR A O 1
ATOM 664 N N . PHE A 1 87 ? -6.923 -1.789 0.391 1.00 86.19 87 PHE A N 1
ATOM 665 C CA . PHE A 1 87 ? -6.363 -0.448 0.520 1.00 86.19 87 PHE A CA 1
ATOM 666 C C . PHE A 1 87 ? -6.041 0.168 -0.845 1.00 86.19 87 PHE A C 1
ATOM 668 O O . PHE A 1 87 ? -6.411 1.315 -1.087 1.00 86.19 87 PHE A O 1
ATOM 675 N N . LEU A 1 88 ? -5.384 -0.581 -1.732 1.00 86.94 88 LEU A N 1
ATOM 676 C CA . LEU A 1 88 ? -5.001 -0.122 -3.068 1.00 86.94 88 LEU A CA 1
ATOM 677 C C . LEU A 1 88 ? -6.217 0.100 -3.977 1.00 86.94 88 LEU A C 1
ATOM 679 O O . LEU A 1 88 ? -6.248 1.076 -4.724 1.00 86.94 88 LEU A O 1
ATOM 683 N N . ASP A 1 89 ? -7.240 -0.752 -3.883 1.00 88.12 89 ASP A N 1
ATOM 684 C CA . ASP A 1 89 ? -8.504 -0.585 -4.612 1.00 88.12 89 ASP A CA 1
ATOM 685 C C . ASP A 1 89 ? -9.215 0.719 -4.203 1.00 88.12 89 ASP A C 1
ATOM 687 O O . ASP A 1 89 ? -9.734 1.446 -5.051 1.00 88.12 89 ASP A O 1
ATOM 691 N N . CYS A 1 90 ? -9.182 1.061 -2.910 1.00 85.25 90 CYS A N 1
ATOM 692 C CA . CYS A 1 90 ? -9.731 2.314 -2.386 1.00 85.25 90 CYS A CA 1
ATOM 693 C C . CYS A 1 90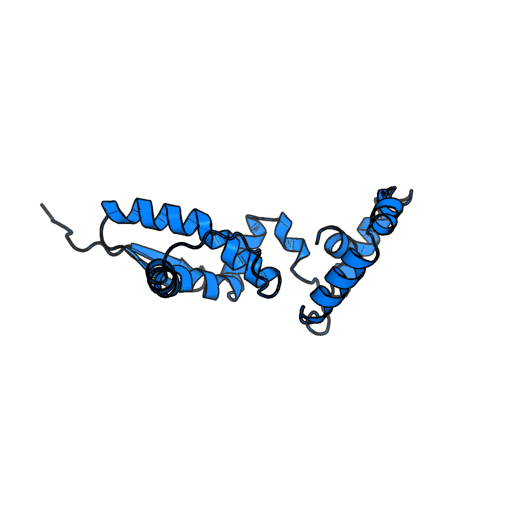 ? -8.826 3.536 -2.622 1.00 85.25 90 CYS A C 1
ATOM 695 O O . CYS A 1 90 ? -9.313 4.666 -2.602 1.00 85.25 90 CYS A O 1
ATOM 697 N N . ASN A 1 91 ? -7.521 3.334 -2.822 1.00 81.38 91 ASN A N 1
ATOM 698 C CA . ASN A 1 91 ? -6.524 4.396 -2.963 1.00 81.38 91 ASN A CA 1
ATOM 699 C C . ASN A 1 91 ? -5.642 4.144 -4.198 1.00 81.38 91 ASN A C 1
ATOM 701 O O . ASN A 1 91 ? -4.454 3.816 -4.071 1.00 81.38 91 ASN A O 1
ATOM 705 N N . PRO A 1 92 ? -6.201 4.303 -5.411 1.00 85.19 92 PRO A N 1
ATOM 706 C CA . PRO A 1 92 ? -5.562 3.834 -6.632 1.00 85.19 92 PRO A CA 1
ATOM 707 C C . PRO A 1 92 ? -4.249 4.551 -6.973 1.00 85.19 92 PRO A C 1
ATOM 709 O O . PRO A 1 92 ? -3.451 4.042 -7.760 1.00 85.19 92 PRO A O 1
ATOM 712 N N . GLN A 1 93 ? -3.991 5.716 -6.376 1.00 79.94 93 GLN A N 1
ATOM 713 C CA . GLN A 1 93 ? -2.726 6.432 -6.505 1.00 79.94 93 GLN A CA 1
ATOM 714 C C . GLN A 1 93 ? -1.526 5.623 -5.996 1.00 79.94 93 GLN A C 1
ATOM 716 O O . GLN A 1 93 ? -0.428 5.812 -6.505 1.00 79.94 93 GLN A O 1
ATOM 721 N N . TYR A 1 94 ? -1.721 4.693 -5.055 1.00 81.62 94 TYR A N 1
ATOM 722 C CA . TYR A 1 94 ? -0.631 3.896 -4.487 1.00 81.62 94 TYR A CA 1
ATOM 723 C C . TYR A 1 94 ? -0.279 2.646 -5.304 1.00 81.62 94 TYR A C 1
ATOM 725 O O . TYR A 1 94 ? 0.736 2.009 -5.024 1.00 81.62 94 TYR A O 1
ATOM 733 N N . TRP A 1 95 ? -1.034 2.318 -6.363 1.00 83.56 95 TRP A N 1
ATOM 734 C CA . TRP A 1 95 ? -0.681 1.216 -7.273 1.00 83.56 95 TRP A CA 1
ATOM 735 C C . TRP A 1 95 ? 0.668 1.419 -7.974 1.00 83.56 95 TRP A C 1
ATOM 737 O O . TRP A 1 95 ? 1.244 0.457 -8.480 1.00 83.56 95 TRP A O 1
ATOM 747 N N . CYS A 1 96 ? 1.206 2.643 -8.013 1.00 83.12 96 CYS A N 1
ATOM 748 C CA . CYS A 1 96 ? 2.550 2.872 -8.539 1.00 83.12 96 CYS A CA 1
ATOM 749 C C . CYS A 1 96 ? 3.646 2.220 -7.684 1.00 83.12 96 CYS A C 1
ATOM 751 O O . CYS A 1 96 ? 4.698 1.917 -8.233 1.00 83.12 96 CYS A O 1
ATOM 753 N N . PHE A 1 97 ? 3.405 1.938 -6.400 1.00 83.06 97 PHE A N 1
ATOM 754 C CA . PHE A 1 97 ? 4.374 1.304 -5.496 1.00 83.06 97 PHE A CA 1
ATOM 755 C C . PHE A 1 97 ? 4.310 -0.231 -5.493 1.00 83.06 97 PHE A C 1
ATOM 757 O O . PHE A 1 97 ? 5.136 -0.875 -4.855 1.00 83.06 97 PHE A O 1
ATOM 764 N N . VAL A 1 98 ? 3.389 -0.840 -6.249 1.00 84.81 98 VAL A N 1
ATOM 765 C CA . VAL A 1 98 ? 3.280 -2.302 -6.367 1.00 84.81 98 VAL A CA 1
ATOM 766 C C . VAL A 1 98 ? 3.875 -2.764 -7.695 1.00 84.81 98 VAL A C 1
ATOM 768 O O . VAL A 1 98 ? 3.351 -2.389 -8.744 1.00 84.81 98 VAL A O 1
ATOM 771 N N . PRO A 1 99 ? 4.951 -3.565 -7.707 1.00 85.69 99 PRO A N 1
ATOM 772 C CA . PRO A 1 99 ? 5.549 -4.004 -8.958 1.00 85.69 99 PRO A CA 1
ATOM 773 C C . PRO A 1 99 ? 4.606 -4.964 -9.696 1.00 85.69 99 PRO A C 1
ATOM 775 O O . PRO A 1 99 ? 3.914 -5.780 -9.086 1.00 85.69 99 PRO A O 1
ATOM 778 N N . LEU A 1 100 ? 4.581 -4.860 -11.022 1.00 87.81 100 LEU A N 1
ATOM 779 C CA . LEU A 1 100 ? 3.783 -5.724 -11.890 1.00 87.81 100 LEU A CA 1
ATOM 780 C C . LEU A 1 100 ? 4.598 -6.942 -12.305 1.00 87.81 100 LEU A C 1
ATOM 782 O O . LEU A 1 100 ? 5.831 -6.918 -12.249 1.00 87.81 100 LEU A O 1
ATOM 786 N N . ARG A 1 101 ? 3.936 -7.998 -12.782 1.00 91.69 101 ARG A N 1
ATOM 787 C CA . ARG A 1 101 ? 4.665 -9.077 -13.454 1.00 91.69 101 ARG A CA 1
ATOM 788 C C . ARG A 1 101 ? 5.360 -8.539 -14.707 1.00 91.69 101 ARG A C 1
ATOM 790 O O . ARG A 1 101 ? 4.895 -7.590 -15.333 1.00 91.69 101 ARG A O 1
ATOM 797 N N . SER A 1 102 ? 6.481 -9.139 -15.095 1.00 88.50 102 SER A N 1
ATOM 798 C CA . SER A 1 102 ? 7.317 -8.632 -16.199 1.00 88.50 102 SER A CA 1
ATOM 799 C C . SER A 1 102 ? 6.577 -8.509 -17.541 1.00 88.50 102 SER A C 1
ATOM 801 O O . SER A 1 102 ? 6.823 -7.579 -18.311 1.00 88.50 102 SER A O 1
ATOM 803 N N . ASP A 1 103 ? 5.657 -9.430 -17.821 1.00 91.31 103 ASP A N 1
ATOM 804 C CA . ASP A 1 103 ? 4.772 -9.441 -18.991 1.00 91.31 103 ASP A CA 1
ATOM 805 C C . ASP A 1 103 ? 3.700 -8.341 -18.922 1.00 91.31 103 ASP A C 1
ATOM 807 O O . ASP A 1 103 ? 3.476 -7.616 -19.898 1.00 91.31 103 ASP A O 1
ATOM 811 N N . GLU A 1 104 ? 3.086 -8.160 -17.755 1.00 91.06 104 GLU A N 1
ATOM 812 C CA . GLU A 1 104 ? 2.118 -7.090 -17.486 1.00 91.06 104 GLU A CA 1
ATOM 813 C C . GLU A 1 104 ? 2.768 -5.705 -17.584 1.00 91.06 104 GLU A C 1
ATOM 815 O O . GLU A 1 104 ? 2.247 -4.819 -18.261 1.00 91.06 104 GLU A O 1
ATOM 820 N N . ALA A 1 105 ? 3.947 -5.530 -16.985 1.00 87.69 105 ALA A N 1
ATOM 821 C CA . ALA A 1 105 ? 4.710 -4.290 -17.037 1.00 87.69 105 ALA A CA 1
ATOM 822 C C . ALA A 1 105 ? 5.113 -3.934 -18.474 1.00 87.69 105 ALA A C 1
ATOM 824 O O . ALA A 1 105 ? 5.043 -2.774 -18.878 1.00 87.69 105 ALA A O 1
ATOM 825 N N . SER A 1 106 ? 5.511 -4.937 -19.263 1.00 85.06 106 SER A N 1
ATOM 826 C CA . SER A 1 106 ? 5.840 -4.769 -20.683 1.00 85.06 106 SER A CA 1
ATOM 827 C C . SER A 1 106 ? 4.613 -4.338 -21.493 1.00 85.06 106 SER A C 1
ATOM 829 O O . SER A 1 106 ? 4.708 -3.433 -22.322 1.00 85.06 106 SER A O 1
ATOM 831 N N . THR A 1 107 ? 3.449 -4.928 -21.214 1.00 89.06 107 THR A N 1
ATOM 832 C CA . THR A 1 107 ? 2.171 -4.558 -21.845 1.00 89.06 107 THR A CA 1
ATOM 833 C C . THR A 1 107 ? 1.759 -3.126 -21.488 1.00 89.06 107 THR A C 1
ATOM 835 O O . THR A 1 107 ? 1.395 -2.350 -22.375 1.00 89.06 107 THR A O 1
ATOM 838 N N . ASP A 1 108 ? 1.876 -2.740 -20.213 1.00 86.06 108 ASP A N 1
ATOM 839 C CA . ASP A 1 108 ? 1.597 -1.375 -19.750 1.00 86.06 108 ASP A CA 1
ATOM 840 C C . ASP A 1 108 ? 2.551 -0.351 -20.389 1.00 86.06 108 ASP A C 1
ATOM 842 O O . ASP A 1 108 ? 2.112 0.707 -20.845 1.00 86.06 108 ASP A O 1
ATOM 846 N N . ASN A 1 109 ? 3.838 -0.692 -20.525 1.00 84.00 109 ASN A N 1
ATOM 847 C CA . ASN A 1 109 ? 4.824 0.147 -21.211 1.00 84.00 109 ASN A CA 1
ATOM 848 C C . ASN A 1 109 ? 4.439 0.393 -22.671 1.00 84.00 109 ASN A C 1
ATOM 850 O O . ASN A 1 109 ? 4.403 1.540 -23.114 1.00 84.00 109 ASN A O 1
ATOM 854 N N . VAL A 1 110 ? 4.119 -0.666 -23.418 1.00 84.50 110 VAL A N 1
ATOM 855 C CA . VAL A 1 110 ? 3.709 -0.551 -24.825 1.00 84.50 110 VAL A CA 1
ATOM 856 C C . VAL A 1 110 ? 2.447 0.305 -24.951 1.00 84.50 110 VAL A C 1
ATOM 858 O O . VAL A 1 110 ? 2.396 1.204 -25.790 1.00 84.50 110 VAL A O 1
ATOM 861 N N . SER A 1 111 ? 1.450 0.087 -24.086 1.00 85.69 111 SER A N 1
ATOM 862 C CA . SER A 1 111 ? 0.234 0.909 -24.050 1.00 85.69 111 SER A CA 1
ATOM 863 C C . SER A 1 111 ? 0.544 2.384 -23.784 1.00 85.69 111 SER A C 1
ATOM 865 O O . SER A 1 111 ? -0.017 3.263 -24.437 1.00 85.69 111 SER A O 1
ATOM 867 N N . TYR A 1 112 ? 1.455 2.662 -22.853 1.00 80.69 112 TYR A N 1
ATOM 868 C CA . TYR A 1 112 ? 1.863 4.016 -22.507 1.00 80.69 112 TYR A CA 1
ATOM 869 C C . TYR A 1 112 ? 2.532 4.753 -23.675 1.00 80.69 112 TYR A C 1
ATOM 871 O O . TYR A 1 112 ? 2.136 5.876 -23.983 1.00 80.69 112 TYR A O 1
ATOM 879 N N . PHE A 1 113 ? 3.490 4.122 -24.359 1.00 76.56 113 PHE A N 1
ATOM 880 C CA . PHE A 1 113 ? 4.182 4.742 -25.493 1.00 76.56 113 PHE A CA 1
ATOM 881 C C . PHE A 1 113 ? 3.278 4.904 -26.719 1.00 76.56 113 PHE A C 1
ATOM 883 O O . PHE A 1 113 ? 3.314 5.943 -27.373 1.00 76.56 113 PHE A O 1
ATOM 890 N N . ASN A 1 114 ? 2.404 3.933 -26.990 1.00 79.00 114 ASN A N 1
ATOM 891 C CA . ASN A 1 114 ? 1.442 4.033 -28.090 1.00 79.00 114 ASN A CA 1
ATOM 892 C C . ASN A 1 114 ? 0.390 5.128 -27.854 1.00 79.00 114 ASN A C 1
ATOM 894 O O . ASN A 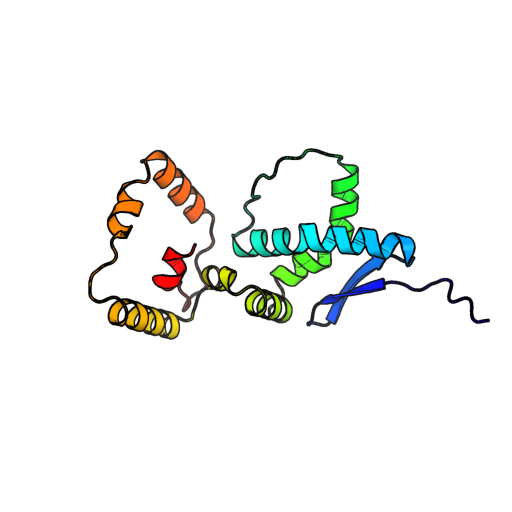1 114 ? -0.103 5.725 -28.808 1.00 79.00 114 ASN A O 1
ATOM 898 N N . GLY A 1 115 ? 0.045 5.399 -26.592 1.00 70.44 115 GLY A N 1
ATOM 899 C CA . GLY A 1 115 ? -0.879 6.468 -26.209 1.00 70.44 115 GLY A CA 1
ATOM 900 C C . GLY A 1 115 ? -0.256 7.867 -26.168 1.00 70.44 115 GLY A C 1
ATOM 901 O O . GLY A 1 115 ? -0.999 8.842 -26.084 1.00 70.44 115 GLY A O 1
ATOM 902 N N . ASN A 1 116 ? 1.076 7.986 -26.230 1.00 65.94 116 ASN A N 1
ATOM 903 C CA . ASN A 1 116 ? 1.789 9.264 -26.171 1.00 65.94 116 ASN A CA 1
ATOM 904 C C . ASN A 1 116 ? 2.859 9.380 -27.284 1.00 65.94 116 ASN A C 1
ATOM 906 O O . ASN A 1 116 ? 4.060 9.371 -27.002 1.00 65.94 116 ASN A O 1
ATOM 910 N N . PRO A 1 117 ? 2.443 9.483 -28.564 1.00 56.31 117 PRO A N 1
ATOM 911 C CA . PRO A 1 117 ? 3.338 9.400 -29.724 1.00 56.31 117 PRO A CA 1
ATOM 912 C C . PRO A 1 117 ? 4.274 10.607 -29.913 1.00 56.31 117 PRO A C 1
ATOM 914 O O . PRO A 1 117 ? 5.185 10.535 -30.733 1.00 56.31 117 PRO A O 1
ATOM 917 N N . ASN A 1 118 ? 4.076 11.706 -29.177 1.00 57.44 118 ASN A N 1
ATOM 918 C CA . ASN A 1 118 ? 4.811 12.959 -29.392 1.00 57.44 118 ASN A CA 1
ATOM 919 C C . ASN A 1 118 ? 6.008 13.175 -28.455 1.00 57.44 118 ASN A C 1
ATOM 921 O O . ASN A 1 118 ? 6.700 14.178 -28.602 1.00 57.44 118 ASN A O 1
ATOM 925 N N . GLY A 1 119 ? 6.284 12.251 -27.528 1.00 56.22 119 GLY A N 1
ATOM 926 C CA . GLY A 1 119 ? 7.294 12.477 -26.493 1.00 56.22 119 GLY A CA 1
ATOM 927 C C . GLY A 1 119 ? 6.827 13.537 -25.491 1.00 56.22 119 GLY A C 1
ATOM 928 O O . GLY A 1 119 ? 6.309 14.595 -25.837 1.00 56.22 119 GLY A O 1
ATOM 929 N N . ASP A 1 120 ? 6.947 13.224 -24.211 1.00 55.81 120 ASP A N 1
ATOM 930 C CA . ASP A 1 120 ? 6.379 14.051 -23.153 1.00 55.81 120 ASP A CA 1
ATOM 931 C C . ASP A 1 120 ? 7.249 15.304 -22.881 1.00 55.81 120 ASP A C 1
ATOM 933 O O . ASP A 1 120 ? 8.459 15.150 -22.670 1.00 55.81 120 ASP A O 1
ATOM 937 N N . PRO A 1 121 ? 6.679 16.527 -22.836 1.00 53.72 121 PRO A N 1
ATOM 938 C CA . PRO A 1 121 ? 7.386 17.762 -22.470 1.00 53.72 121 PRO A CA 1
ATOM 939 C C . PRO A 1 121 ? 8.111 17.723 -21.110 1.00 53.72 121 PRO A C 1
ATOM 941 O O . PRO A 1 121 ? 8.996 18.538 -20.860 1.00 53.72 121 PRO A O 1
ATOM 944 N N . GLU A 1 122 ? 7.784 16.773 -20.229 1.00 49.75 122 GLU A N 1
ATOM 945 C CA . GLU A 1 122 ? 8.406 16.614 -18.906 1.00 49.75 122 GLU A CA 1
ATOM 946 C C . GLU A 1 122 ? 9.785 15.937 -18.892 1.00 49.75 122 GLU A C 1
ATOM 948 O O . GLU A 1 122 ? 10.424 15.899 -17.837 1.00 49.75 122 GLU A O 1
ATOM 953 N N . LEU A 1 123 ? 10.322 15.484 -20.034 1.00 49.16 123 LEU A N 1
ATOM 954 C CA . LEU A 1 123 ? 11.748 15.114 -20.118 1.00 49.16 123 LEU A CA 1
ATOM 955 C C . LEU A 1 123 ? 12.660 16.292 -19.694 1.00 49.16 123 LEU A C 1
ATOM 957 O O . LEU A 1 123 ? 13.772 16.088 -19.214 1.00 49.16 123 LEU A O 1
ATOM 961 N N . VAL A 1 124 ? 12.141 17.521 -19.792 1.00 46.34 124 VAL A N 1
ATOM 962 C CA . VAL A 1 124 ? 12.759 18.766 -19.316 1.00 46.34 124 VAL A CA 1
ATOM 963 C C . VAL A 1 124 ? 12.714 18.903 -17.782 1.00 46.34 124 VAL A C 1
ATOM 965 O O . VAL A 1 124 ? 13.611 19.509 -17.204 1.00 46.34 124 VAL A O 1
ATOM 968 N N . CYS A 1 125 ? 11.736 18.304 -17.092 1.00 43.34 125 CYS A N 1
ATOM 969 C CA . CYS A 1 125 ? 11.597 18.400 -15.631 1.00 43.34 125 CYS A CA 1
ATOM 970 C C . CYS A 1 125 ? 12.588 17.492 -14.882 1.00 43.34 125 CYS A C 1
ATOM 972 O O . CYS A 1 125 ? 13.147 17.907 -13.869 1.00 43.34 125 CYS A O 1
ATOM 974 N N . MET A 1 126 ? 12.909 16.302 -15.413 1.00 41.78 126 MET A N 1
ATOM 975 C CA . MET A 1 126 ? 14.008 15.481 -14.867 1.00 41.78 126 MET A CA 1
ATOM 976 C C . MET A 1 126 ? 15.384 16.145 -15.043 1.00 41.78 126 MET A C 1
ATOM 978 O O . MET A 1 126 ? 16.285 15.907 -14.246 1.00 41.78 126 MET A O 1
ATOM 982 N N . MET A 1 127 ? 15.542 17.023 -16.040 1.00 46.59 127 MET A N 1
ATOM 983 C CA . MET A 1 127 ? 16.751 17.840 -16.216 1.00 46.59 127 MET A CA 1
ATOM 984 C C . MET A 1 127 ? 16.800 19.071 -15.293 1.00 46.59 127 MET A C 1
ATOM 986 O O . MET A 1 127 ? 17.827 19.745 -15.241 1.00 46.59 127 MET A O 1
ATOM 990 N N . ALA A 1 128 ? 15.717 19.368 -14.565 1.00 50.88 128 ALA A N 1
ATOM 991 C CA . ALA A 1 128 ? 15.627 20.497 -13.639 1.00 50.88 128 ALA A CA 1
ATOM 992 C C . ALA A 1 128 ? 15.908 20.114 -12.173 1.00 50.88 128 ALA A C 1
ATOM 994 O O . ALA A 1 128 ? 15.994 21.000 -11.320 1.00 50.88 128 ALA A O 1
ATOM 995 N N . MET A 1 129 ? 16.082 18.822 -11.866 1.00 53.72 129 MET A N 1
ATOM 996 C CA . MET A 1 129 ? 16.576 18.398 -10.556 1.00 53.72 129 MET A CA 1
ATOM 997 C C . MET A 1 129 ? 18.053 18.773 -10.441 1.00 53.72 129 MET A C 1
ATOM 999 O O . MET A 1 129 ? 18.878 18.408 -11.280 1.00 53.72 129 MET A O 1
ATOM 1003 N N . ASN A 1 130 ? 18.397 19.535 -9.405 1.00 61.94 130 ASN A N 1
ATOM 1004 C CA . ASN A 1 130 ? 19.793 19.844 -9.125 1.00 61.94 130 ASN A CA 1
ATOM 1005 C C . ASN A 1 130 ? 20.532 18.553 -8.705 1.00 61.94 130 ASN A C 1
ATOM 1007 O O . ASN A 1 130 ? 19.928 17.574 -8.265 1.00 61.94 130 ASN A O 1
ATOM 1011 N N . ALA A 1 131 ? 21.858 18.540 -8.844 1.00 60.91 131 ALA A N 1
ATOM 1012 C CA . ALA A 1 131 ? 22.667 17.348 -8.576 1.00 60.91 131 ALA A CA 1
ATOM 1013 C C . ALA A 1 131 ? 22.490 16.789 -7.148 1.00 60.91 131 ALA A C 1
ATOM 1015 O O . ALA A 1 131 ? 22.638 15.588 -6.945 1.00 60.91 131 ALA A O 1
ATOM 1016 N N . ALA A 1 132 ? 22.135 17.636 -6.175 1.00 59.03 132 ALA A N 1
ATOM 1017 C CA . ALA A 1 132 ? 21.900 17.223 -4.794 1.00 59.03 132 ALA A CA 1
ATOM 1018 C C . ALA A 1 132 ? 20.592 16.429 -4.629 1.00 59.03 132 ALA A C 1
ATOM 1020 O O . ALA A 1 132 ? 20.551 15.468 -3.862 1.00 59.03 132 ALA A O 1
ATOM 1021 N N . ASP A 1 133 ? 19.539 16.787 -5.364 1.00 55.28 133 ASP A N 1
ATOM 1022 C CA . ASP A 1 133 ? 18.276 16.045 -5.358 1.00 55.28 133 ASP A CA 1
ATOM 1023 C C . ASP A 1 133 ? 18.430 14.683 -6.048 1.00 55.28 133 ASP A C 1
ATOM 1025 O O . ASP A 1 133 ? 17.912 13.681 -5.555 1.00 55.28 133 ASP A O 1
ATOM 1029 N N . ILE A 1 134 ? 19.226 14.615 -7.120 1.00 58.16 134 ILE A N 1
ATOM 1030 C CA . ILE A 1 134 ? 19.573 13.351 -7.789 1.00 58.16 134 ILE A CA 1
ATOM 1031 C C . ILE A 1 134 ? 20.327 12.421 -6.830 1.00 58.16 134 ILE A C 1
ATOM 1033 O O . ILE A 1 134 ? 19.992 11.243 -6.737 1.00 58.16 134 ILE A O 1
ATOM 1037 N N . ASP A 1 135 ? 21.301 12.942 -6.083 1.00 60.12 135 ASP A N 1
ATOM 1038 C CA . ASP A 1 135 ? 22.103 12.147 -5.147 1.00 60.12 135 ASP A CA 1
ATOM 1039 C C . ASP A 1 135 ? 21.270 11.654 -3.949 1.00 60.12 135 ASP A C 1
ATOM 1041 O O . ASP A 1 135 ? 21.409 10.512 -3.503 1.00 60.12 135 ASP A O 1
ATOM 1045 N N . ARG A 1 136 ? 20.309 12.464 -3.477 1.00 57.97 136 ARG A N 1
ATOM 1046 C CA . ARG A 1 136 ? 19.331 12.052 -2.453 1.00 57.97 136 ARG A CA 1
ATOM 1047 C C . ARG A 1 136 ? 18.388 10.965 -2.957 1.00 57.97 136 ARG A C 1
ATOM 1049 O O . ARG A 1 136 ? 18.145 10.011 -2.222 1.00 57.97 136 ARG A O 1
ATOM 1056 N N . VAL A 1 137 ? 17.878 11.083 -4.183 1.00 58.06 137 VAL A N 1
ATOM 1057 C CA . VAL A 1 137 ? 17.012 10.062 -4.798 1.00 58.06 137 VAL A CA 1
ATOM 1058 C C . VAL A 1 137 ? 17.794 8.775 -5.061 1.00 58.06 137 VAL A C 1
ATOM 1060 O O . VAL A 1 137 ? 17.292 7.695 -4.768 1.00 58.06 137 VAL A O 1
ATOM 1063 N N . ALA A 1 138 ? 19.037 8.863 -5.540 1.00 59.84 138 ALA A N 1
ATOM 1064 C CA . ALA A 1 138 ? 19.903 7.706 -5.755 1.00 59.84 138 ALA A CA 1
ATOM 1065 C C . ALA A 1 138 ? 20.242 6.994 -4.436 1.00 59.84 138 ALA A C 1
ATOM 1067 O O . ALA A 1 138 ? 20.136 5.771 -4.339 1.00 59.84 138 ALA A O 1
ATOM 1068 N N . THR A 1 139 ? 20.573 7.766 -3.397 1.00 64.38 139 THR A N 1
ATOM 1069 C CA . THR A 1 139 ? 20.780 7.247 -2.041 1.00 64.38 139 THR A CA 1
ATOM 1070 C C . THR A 1 139 ? 19.505 6.589 -1.511 1.00 64.38 139 THR A C 1
ATOM 1072 O O . THR A 1 139 ? 19.571 5.487 -0.978 1.00 64.38 139 THR A O 1
ATOM 1075 N N . TRP A 1 140 ? 18.334 7.200 -1.705 1.00 62.53 140 TRP A N 1
ATOM 1076 C CA . TRP A 1 140 ? 17.044 6.630 -1.308 1.00 62.53 140 TRP A CA 1
ATOM 1077 C C . TRP A 1 140 ? 16.734 5.310 -2.030 1.00 62.53 140 TRP A C 1
ATOM 1079 O O . TRP A 1 140 ? 16.444 4.314 -1.369 1.00 62.53 140 TRP A O 1
ATOM 1089 N N . LEU A 1 141 ? 16.876 5.267 -3.360 1.00 61.31 141 LEU A N 1
ATOM 1090 C CA . LEU A 1 141 ? 16.659 4.062 -4.171 1.00 61.31 141 LEU A CA 1
ATOM 1091 C C . LEU A 1 141 ? 17.570 2.901 -3.757 1.00 61.31 141 LEU A C 1
ATOM 1093 O O . LEU A 1 141 ? 17.189 1.748 -3.931 1.00 61.31 141 LEU A O 1
ATOM 1097 N N . SER A 1 142 ? 18.745 3.185 -3.183 1.00 64.19 142 SER A N 1
ATOM 1098 C CA . SER A 1 142 ? 19.649 2.147 -2.674 1.00 64.19 142 SER A CA 1
ATOM 1099 C C . SER A 1 142 ? 19.111 1.405 -1.441 1.00 64.19 142 SER A C 1
ATOM 1101 O O . SER A 1 142 ? 19.527 0.275 -1.189 1.00 64.19 142 SER A O 1
ATOM 1103 N N . PHE A 1 143 ? 18.172 2.005 -0.697 1.00 58.22 143 PHE A N 1
ATOM 1104 C CA . PHE A 1 143 ? 17.523 1.385 0.465 1.00 58.22 143 PHE A CA 1
ATOM 1105 C C . PHE A 1 143 ? 16.214 0.672 0.122 1.00 58.22 143 PHE A C 1
ATOM 1107 O O . PHE A 1 143 ? 15.721 -0.112 0.932 1.00 58.22 143 PHE A O 1
ATOM 1114 N N . VAL A 1 144 ? 15.644 0.925 -1.059 1.00 64.50 144 VAL A N 1
ATOM 1115 C CA . VAL A 1 144 ? 14.426 0.244 -1.496 1.00 64.50 144 VAL A CA 1
ATOM 1116 C C . VAL A 1 144 ? 14.812 -1.159 -1.971 1.00 64.50 144 VAL A C 1
ATOM 1118 O O . VAL A 1 144 ? 15.610 -1.283 -2.904 1.00 64.50 144 VAL A O 1
ATOM 1121 N N . PRO A 1 145 ? 14.282 -2.233 -1.356 1.00 65.81 145 PRO A N 1
ATOM 1122 C CA . PRO A 1 145 ? 14.569 -3.578 -1.825 1.00 65.81 145 PRO A CA 1
ATOM 1123 C C . PRO A 1 145 ? 14.098 -3.720 -3.279 1.00 65.81 145 PRO A C 1
ATOM 1125 O O . PRO A 1 145 ? 13.014 -3.235 -3.625 1.00 65.81 145 PRO A O 1
ATOM 1128 N N . PRO A 1 146 ? 14.888 -4.371 -4.150 1.00 72.38 146 PRO A N 1
ATOM 1129 C CA . PRO A 1 146 ? 14.462 -4.598 -5.517 1.00 72.38 146 PRO A CA 1
ATOM 1130 C C . PRO A 1 146 ? 13.177 -5.441 -5.529 1.00 72.38 146 PRO A C 1
ATOM 1132 O O . PRO A 1 146 ? 12.975 -6.270 -4.634 1.00 72.38 146 PRO A O 1
ATOM 1135 N N . PRO A 1 147 ? 12.307 -5.260 -6.539 1.00 81.12 147 PRO A N 1
ATOM 1136 C CA . PRO A 1 147 ? 11.169 -6.143 -6.737 1.00 81.12 147 PRO A CA 1
ATOM 1137 C C . PRO A 1 147 ? 11.599 -7.619 -6.771 1.00 81.12 147 PRO A C 1
ATOM 1139 O O . PRO A 1 147 ? 12.702 -7.914 -7.239 1.00 81.12 147 PRO A O 1
ATOM 1142 N N . PRO A 1 148 ? 10.738 -8.550 -6.324 1.00 82.38 148 PRO A N 1
ATOM 1143 C CA . PRO A 1 148 ? 10.996 -9.980 -6.456 1.00 82.38 148 PRO A CA 1
ATOM 1144 C C . PRO A 1 148 ? 11.257 -10.394 -7.909 1.00 82.38 148 PRO A C 1
ATOM 1146 O O . PRO A 1 148 ? 10.748 -9.771 -8.844 1.00 82.38 148 PRO A O 1
ATOM 1149 N N . ASP A 1 149 ? 11.982 -11.497 -8.098 1.00 86.88 149 ASP A N 1
ATOM 1150 C CA . ASP A 1 149 ? 12.269 -12.036 -9.428 1.00 86.88 149 ASP A CA 1
ATOM 1151 C C . ASP A 1 149 ? 10.989 -12.234 -10.256 1.00 86.88 149 ASP A C 1
ATOM 1153 O O . ASP A 1 149 ? 9.985 -12.779 -9.791 1.00 86.88 149 ASP A O 1
ATOM 1157 N N . GLY A 1 150 ? 11.026 -11.780 -11.510 1.00 87.19 150 GLY A N 1
ATOM 1158 C CA . GLY A 1 150 ? 9.877 -11.820 -12.418 1.00 87.19 150 GLY A CA 1
ATOM 1159 C C . GLY A 1 150 ? 8.900 -10.648 -12.271 1.00 87.19 150 GLY A C 1
ATOM 1160 O O . GLY A 1 150 ? 7.970 -10.555 -13.079 1.00 87.19 150 GLY A O 1
ATOM 1161 N N . TYR A 1 151 ? 9.132 -9.726 -11.333 1.00 88.88 151 TYR A N 1
ATOM 1162 C CA . TYR A 1 151 ? 8.354 -8.500 -11.159 1.00 88.88 151 TYR A CA 1
ATOM 1163 C C . TYR A 1 151 ? 9.195 -7.251 -11.434 1.00 88.88 151 TYR A C 1
ATOM 1165 O O . TYR A 1 151 ? 10.390 -7.205 -11.153 1.00 88.88 151 TYR A O 1
ATOM 1173 N N . LEU A 1 152 ? 8.571 -6.214 -11.990 1.00 87.75 152 LEU A N 1
ATOM 1174 C CA . LEU A 1 152 ? 9.206 -4.920 -12.226 1.00 87.75 152 LEU A CA 1
ATOM 1175 C C . LEU A 1 152 ? 8.182 -3.787 -12.276 1.00 87.75 152 LEU A C 1
ATOM 1177 O O . LEU A 1 152 ? 7.015 -3.979 -12.611 1.00 87.75 152 LEU A O 1
ATOM 1181 N N . PHE A 1 153 ? 8.642 -2.579 -11.964 1.00 85.31 153 PHE A N 1
ATOM 1182 C CA . PHE A 1 153 ? 7.842 -1.372 -12.142 1.00 85.31 153 PHE A CA 1
ATOM 1183 C C . PHE A 1 153 ? 7.800 -0.967 -13.615 1.00 85.31 153 PHE A C 1
ATOM 1185 O O . PHE A 1 153 ? 8.852 -0.825 -14.255 1.00 85.31 153 PHE A O 1
ATOM 1192 N N . SER A 1 154 ? 6.597 -0.735 -14.142 1.00 85.44 154 SER A N 1
ATOM 1193 C CA . SER A 1 154 ? 6.419 -0.164 -15.477 1.00 85.44 154 SER A CA 1
ATOM 1194 C C . SER A 1 154 ? 6.945 1.277 -15.536 1.00 85.44 154 SER A C 1
ATOM 1196 O O . SER A 1 154 ? 7.130 1.949 -14.520 1.00 85.44 154 SER A O 1
ATOM 1198 N N . TYR A 1 155 ? 7.172 1.790 -16.742 1.00 78.88 155 TYR A N 1
ATOM 1199 C CA . TYR A 1 155 ? 7.594 3.169 -16.983 1.00 78.88 155 TYR A CA 1
ATOM 1200 C C . TYR A 1 155 ? 6.573 4.168 -16.429 1.00 78.88 155 TYR A C 1
ATOM 1202 O O . TYR A 1 155 ? 6.935 5.176 -15.826 1.00 78.88 155 TYR A O 1
ATOM 1210 N N . ARG A 1 156 ? 5.282 3.855 -16.582 1.00 79.12 156 ARG A N 1
ATOM 1211 C CA . ARG A 1 156 ? 4.182 4.655 -16.040 1.00 79.12 156 ARG A CA 1
ATOM 1212 C C . ARG A 1 156 ? 4.197 4.669 -14.513 1.00 79.12 156 ARG A C 1
ATOM 1214 O O . ARG A 1 156 ? 3.932 5.715 -13.932 1.00 79.12 156 ARG A O 1
ATOM 1221 N N . GLN A 1 157 ? 4.488 3.537 -13.870 1.00 80.44 157 GLN A N 1
ATOM 1222 C CA . GLN A 1 157 ? 4.599 3.467 -12.411 1.00 80.44 157 GLN A CA 1
ATOM 1223 C C . GLN A 1 157 ? 5.798 4.270 -11.912 1.00 80.44 157 GLN A C 1
ATOM 1225 O O . GLN A 1 157 ? 5.616 5.125 -11.055 1.00 80.44 157 GLN A O 1
ATOM 1230 N N . LYS A 1 158 ? 6.977 4.088 -12.518 1.00 79.19 158 LYS A N 1
ATOM 1231 C CA . LYS A 1 158 ? 8.199 4.836 -12.173 1.00 79.19 158 LYS A CA 1
ATOM 1232 C C . LYS A 1 158 ? 8.039 6.352 -12.299 1.00 79.19 158 LYS A C 1
ATOM 1234 O O . LYS A 1 158 ? 8.666 7.080 -11.553 1.00 79.19 158 LYS A O 1
ATOM 1239 N N . ARG A 1 159 ? 7.202 6.831 -13.227 1.00 72.75 159 ARG A N 1
ATOM 1240 C CA . ARG A 1 159 ? 6.892 8.266 -13.373 1.00 72.75 159 ARG A CA 1
ATOM 1241 C C . ARG A 1 159 ? 5.943 8.825 -12.310 1.00 72.75 159 ARG A C 1
ATOM 1243 O O . ARG A 1 159 ? 5.845 10.038 -12.188 1.00 72.75 159 ARG A O 1
ATOM 1250 N N . LYS A 1 160 ? 5.175 7.966 -11.641 1.00 72.62 160 LYS A N 1
ATOM 1251 C CA . LYS A 1 160 ? 4.175 8.352 -10.631 1.00 72.62 160 LYS A CA 1
ATOM 1252 C C . LYS A 1 160 ? 4.684 8.216 -9.195 1.00 72.62 160 LYS A C 1
ATOM 1254 O O . LYS A 1 160 ? 3.972 8.637 -8.287 1.00 72.62 160 LYS A O 1
ATOM 1259 N N . GLN A 1 161 ? 5.815 7.540 -9.008 1.00 68.50 161 GLN A N 1
ATOM 1260 C CA . GLN A 1 161 ? 6.550 7.474 -7.746 1.00 68.50 161 GLN A CA 1
ATOM 1261 C C . GLN A 1 161 ? 7.317 8.780 -7.550 1.00 68.50 161 GLN A C 1
ATOM 1263 O O . GLN A 1 161 ? 7.327 9.261 -6.398 1.00 68.50 161 GLN A O 1
#

Radius of gyration: 20.73 Å; chains: 1; bounding box: 56×33×61 Å